Protein AF-A0A6H9RUG7-F1 (afdb_monomer_lite)

Structure (mmCIF, N/CA/C/O backbone):
data_AF-A0A6H9RUG7-F1
#
_entry.id   AF-A0A6H9RUG7-F1
#
loop_
_atom_site.group_PDB
_atom_site.id
_atom_site.type_symbol
_atom_site.label_atom_id
_atom_site.label_alt_id
_atom_site.label_comp_id
_atom_site.label_asym_id
_atom_site.label_entity_id
_atom_site.label_seq_id
_atom_site.pdbx_PDB_ins_code
_atom_site.Cartn_x
_atom_site.Cartn_y
_atom_site.Cartn_z
_atom_site.occupancy
_atom_site.B_iso_or_equiv
_atom_site.auth_seq_id
_atom_site.auth_comp_id
_atom_site.auth_asym_id
_atom_site.auth_atom_id
_atom_site.pdbx_PDB_model_num
ATOM 1 N N . MET A 1 1 ? 49.827 -21.283 -50.778 1.00 43.94 1 MET A N 1
ATOM 2 C CA . MET A 1 1 ? 49.174 -21.016 -49.481 1.00 43.94 1 MET A CA 1
ATOM 3 C C . MET A 1 1 ? 48.282 -19.802 -49.670 1.00 43.94 1 MET A C 1
ATOM 5 O O . MET A 1 1 ? 48.794 -18.695 -49.696 1.00 43.94 1 MET A O 1
ATOM 9 N N . THR A 1 2 ? 46.987 -20.014 -49.902 1.00 44.69 2 THR A N 1
ATOM 10 C CA . THR A 1 2 ? 46.009 -18.939 -50.127 1.00 44.69 2 THR A CA 1
ATOM 11 C C . THR A 1 2 ? 45.004 -19.007 -48.988 1.00 44.69 2 THR A C 1
ATOM 13 O O . THR A 1 2 ? 44.282 -19.992 -48.859 1.00 44.69 2 THR A O 1
ATOM 16 N N . THR A 1 3 ? 45.031 -18.014 -48.108 1.00 53.00 3 THR A N 1
ATOM 17 C CA . THR A 1 3 ? 44.157 -17.903 -46.939 1.00 53.00 3 THR A CA 1
ATOM 18 C C . THR A 1 3 ? 42.746 -17.530 -47.381 1.00 53.00 3 THR A C 1
ATOM 20 O O . THR A 1 3 ? 42.534 -16.444 -47.918 1.00 53.00 3 THR A O 1
ATOM 23 N N . ALA A 1 4 ? 41.782 -18.421 -47.155 1.00 54.94 4 ALA A N 1
ATOM 24 C CA . ALA A 1 4 ? 40.367 -18.105 -47.284 1.00 54.94 4 ALA A CA 1
ATOM 25 C C . ALA A 1 4 ? 39.958 -17.181 -46.128 1.00 54.94 4 ALA A C 1
ATOM 27 O O . ALA A 1 4 ? 39.987 -17.581 -44.966 1.00 54.94 4 ALA A O 1
ATOM 28 N N . THR A 1 5 ? 39.589 -15.942 -4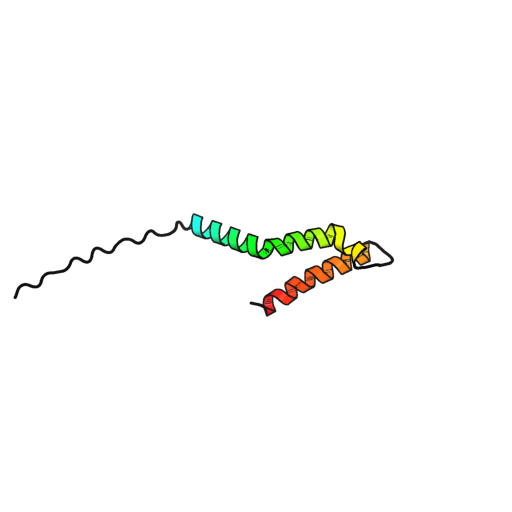6.434 1.00 59.59 5 THR A N 1
ATOM 29 C CA . THR A 1 5 ? 38.899 -15.063 -45.489 1.00 59.59 5 THR A CA 1
ATOM 30 C C . THR A 1 5 ? 37.453 -15.533 -45.375 1.00 59.59 5 THR A C 1
ATOM 32 O O . THR A 1 5 ? 36.664 -15.342 -46.300 1.00 59.59 5 THR A O 1
ATOM 35 N N . CYS A 1 6 ? 37.108 -16.175 -44.259 1.00 59.75 6 CYS A N 1
ATOM 36 C CA . CYS A 1 6 ? 35.716 -16.391 -43.884 1.00 59.75 6 CYS A CA 1
ATOM 37 C C . CYS A 1 6 ? 35.107 -15.022 -43.559 1.00 59.75 6 CYS A C 1
ATOM 39 O O . CYS A 1 6 ? 35.498 -14.371 -42.593 1.00 59.75 6 CYS A O 1
ATOM 41 N N . ASN A 1 7 ? 34.200 -14.557 -44.411 1.00 65.81 7 ASN A N 1
ATOM 42 C CA . ASN A 1 7 ? 33.418 -13.359 -44.163 1.00 65.81 7 ASN A CA 1
ATOM 43 C C . ASN A 1 7 ? 32.320 -13.716 -43.153 1.00 65.81 7 ASN A C 1
ATOM 45 O O . ASN A 1 7 ? 31.253 -14.195 -43.537 1.00 65.81 7 ASN A O 1
ATOM 49 N N . GLU A 1 8 ? 32.609 -13.531 -41.866 1.00 61.59 8 GLU A N 1
ATOM 50 C CA . GLU A 1 8 ? 31.640 -13.702 -40.785 1.00 61.59 8 GLU A CA 1
ATOM 51 C C . GLU A 1 8 ? 30.544 -12.639 -40.948 1.00 61.59 8 GLU A C 1
ATOM 53 O O . GLU A 1 8 ? 30.711 -11.462 -40.627 1.00 61.59 8 GLU A O 1
ATOM 58 N N . ALA A 1 9 ? 29.421 -13.039 -41.545 1.00 59.75 9 ALA A N 1
ATOM 59 C CA . ALA A 1 9 ? 28.233 -12.210 -41.610 1.00 59.75 9 ALA A CA 1
ATOM 60 C C . ALA A 1 9 ? 27.699 -12.052 -40.181 1.00 59.75 9 ALA A C 1
ATOM 62 O O . ALA A 1 9 ? 27.033 -12.945 -39.661 1.00 59.75 9 ALA A O 1
ATOM 63 N N . VAL A 1 10 ? 28.013 -10.924 -39.538 1.00 62.97 10 VAL A N 1
ATOM 64 C CA . VAL A 1 10 ? 27.404 -10.520 -38.268 1.00 62.97 10 VAL A CA 1
ATOM 65 C C . VAL A 1 10 ? 25.891 -10.489 -38.475 1.00 62.97 10 VAL A C 1
ATOM 67 O O . VAL A 1 10 ? 25.348 -9.575 -39.095 1.00 62.97 10 VAL A O 1
ATOM 70 N N . SER A 1 11 ? 25.195 -11.516 -37.988 1.00 60.03 11 SER A N 1
ATOM 71 C CA . SER A 1 11 ? 23.739 -11.528 -37.941 1.00 60.03 11 SER A CA 1
ATOM 72 C C . SER A 1 11 ? 23.305 -10.394 -37.015 1.00 60.03 11 SER A C 1
ATOM 74 O O . SER A 1 11 ? 23.524 -10.474 -35.804 1.00 60.03 11 SER A O 1
ATOM 76 N N . ALA A 1 12 ? 22.732 -9.325 -37.569 1.00 65.00 12 ALA A N 1
ATOM 77 C CA . ALA A 1 12 ? 22.154 -8.245 -36.781 1.00 65.00 12 ALA A CA 1
ATOM 78 C C . ALA A 1 12 ? 21.039 -8.832 -35.902 1.00 65.00 12 ALA A C 1
ATOM 80 O O . ALA A 1 12 ? 19.961 -9.171 -36.390 1.00 65.00 12 ALA A O 1
ATOM 81 N N . GLN A 1 13 ? 21.325 -9.021 -34.613 1.00 72.12 13 GLN A N 1
ATOM 82 C CA . GLN A 1 13 ? 20.336 -9.488 -33.648 1.00 72.12 13 GLN A CA 1
ATOM 83 C C . GLN A 1 13 ? 19.165 -8.494 -33.631 1.00 72.12 13 GLN A C 1
ATOM 85 O O . GLN A 1 13 ? 19.409 -7.287 -33.541 1.00 72.12 13 GLN A O 1
ATOM 90 N N . PRO A 1 14 ? 17.905 -8.954 -33.722 1.00 73.94 14 PRO A N 1
ATOM 91 C CA . PRO A 1 14 ? 16.763 -8.055 -33.666 1.00 73.94 14 PRO A CA 1
ATOM 92 C C . PRO A 1 14 ? 16.740 -7.357 -32.303 1.00 73.94 14 PRO A C 1
ATOM 94 O O . PRO A 1 14 ? 16.510 -7.979 -31.265 1.00 73.94 14 PRO A O 1
ATOM 97 N N . THR A 1 15 ? 16.996 -6.050 -32.291 1.00 82.31 15 THR A N 1
ATOM 98 C CA . THR A 1 15 ? 16.956 -5.251 -31.069 1.00 82.31 15 THR A CA 1
ATOM 99 C C . THR A 1 15 ? 15.504 -5.013 -30.668 1.00 82.31 15 THR A C 1
ATOM 101 O O . THR A 1 15 ? 14.642 -4.675 -31.485 1.00 82.31 15 THR A O 1
ATOM 104 N N . ASN A 1 16 ? 15.191 -5.234 -29.388 1.00 88.69 16 ASN A N 1
ATOM 105 C CA . ASN A 1 16 ? 13.873 -4.883 -28.880 1.00 88.69 16 ASN A CA 1
ATOM 106 C C . ASN A 1 16 ? 13.697 -3.364 -28.961 1.00 88.69 16 ASN A C 1
ATOM 108 O O . ASN A 1 16 ? 14.572 -2.618 -28.535 1.00 88.69 16 ASN A O 1
ATOM 112 N N . SER A 1 17 ? 12.558 -2.909 -29.489 1.00 93.75 17 SER A N 1
ATOM 113 C CA . SER A 1 17 ? 12.224 -1.483 -29.485 1.00 93.75 17 SER A CA 1
ATOM 114 C C . SER A 1 17 ? 12.249 -0.951 -28.051 1.00 93.75 17 SER A C 1
ATOM 116 O O . SER A 1 17 ? 11.624 -1.541 -27.168 1.00 93.75 17 SER A O 1
ATOM 118 N N . THR A 1 18 ? 12.923 0.178 -27.823 1.00 94.56 18 THR A N 1
ATOM 119 C CA . THR A 1 18 ? 13.009 0.828 -26.507 1.00 94.56 18 THR A CA 1
ATOM 120 C C . THR A 1 18 ? 11.629 1.097 -25.912 1.00 94.56 18 THR A C 1
ATOM 122 O O . THR A 1 18 ? 11.421 0.873 -24.725 1.00 94.56 18 THR A O 1
ATOM 125 N N . THR A 1 19 ? 10.654 1.496 -26.736 1.00 95.62 19 THR A N 1
ATOM 126 C CA . THR A 1 19 ? 9.265 1.696 -26.299 1.00 95.62 19 THR A CA 1
ATOM 127 C C . THR A 1 19 ? 8.650 0.395 -25.794 1.00 95.62 19 THR A C 1
ATOM 129 O O . THR A 1 19 ? 8.026 0.386 -24.740 1.00 95.62 19 THR A O 1
ATOM 132 N N . ARG A 1 20 ? 8.881 -0.723 -26.496 1.00 94.25 20 ARG A N 1
ATOM 133 C CA . ARG A 1 20 ? 8.396 -2.042 -26.068 1.00 94.25 20 ARG A CA 1
ATOM 134 C C . ARG A 1 20 ? 9.007 -2.450 -24.731 1.00 94.25 20 ARG A C 1
ATOM 136 O O . ARG A 1 20 ? 8.281 -2.933 -23.870 1.00 94.25 20 ARG A O 1
ATOM 143 N N . VAL A 1 21 ? 10.312 -2.236 -24.555 1.00 95.31 21 VAL A N 1
ATOM 144 C CA . VAL A 1 21 ? 11.002 -2.526 -23.288 1.00 95.31 21 VAL A CA 1
ATOM 145 C C . VAL A 1 21 ? 10.435 -1.663 -22.163 1.00 95.31 21 VAL A C 1
ATOM 147 O O . VAL A 1 21 ? 10.040 -2.203 -21.138 1.00 95.31 21 VAL A O 1
ATOM 150 N N . ALA A 1 22 ? 10.297 -0.352 -22.374 1.00 96.50 22 ALA A N 1
ATOM 151 C CA . ALA A 1 22 ? 9.766 0.566 -21.369 1.00 96.50 22 ALA A CA 1
ATOM 152 C C . ALA A 1 22 ? 8.332 0.206 -20.940 1.00 96.50 22 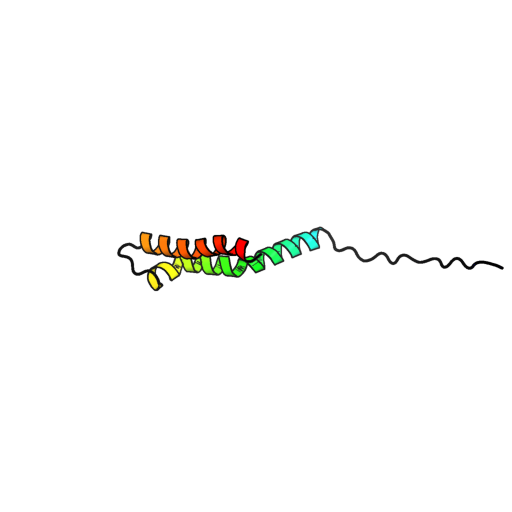ALA A C 1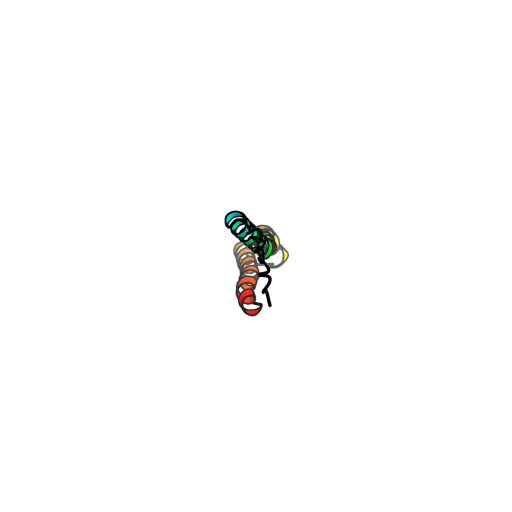
ATOM 154 O O . ALA A 1 22 ? 8.042 0.151 -19.746 1.00 96.50 22 ALA A O 1
ATOM 155 N N . THR A 1 23 ? 7.441 -0.088 -21.894 1.00 97.56 23 THR A N 1
ATOM 156 C CA . THR A 1 23 ? 6.062 -0.495 -21.588 1.00 97.56 23 THR A CA 1
ATOM 157 C C . THR A 1 23 ? 6.017 -1.845 -20.874 1.00 97.56 23 THR A C 1
ATOM 159 O O . THR A 1 23 ? 5.268 -1.992 -19.912 1.00 97.56 23 THR A O 1
ATOM 162 N N . ALA A 1 24 ? 6.830 -2.818 -21.296 1.00 96.75 24 ALA A N 1
ATOM 163 C CA . ALA A 1 24 ? 6.898 -4.120 -20.638 1.00 96.75 24 ALA A CA 1
ATOM 164 C C . ALA A 1 24 ? 7.410 -4.006 -19.194 1.00 96.75 24 ALA A C 1
ATOM 166 O O . ALA A 1 24 ? 6.818 -4.602 -18.298 1.00 96.75 24 ALA A O 1
ATOM 167 N N . SER A 1 25 ? 8.448 -3.198 -18.951 1.00 95.75 25 SER A N 1
ATOM 168 C CA . SER A 1 25 ? 8.953 -2.929 -17.600 1.00 95.75 25 SER A CA 1
ATOM 169 C C . SER A 1 25 ? 7.905 -2.239 -16.733 1.00 95.75 25 SER A C 1
ATOM 171 O O . SER A 1 25 ? 7.675 -2.668 -15.609 1.00 95.75 25 SER A O 1
ATOM 173 N N . PHE A 1 26 ? 7.214 -1.226 -17.265 1.00 96.69 26 PHE A N 1
ATOM 174 C CA . PHE A 1 26 ? 6.143 -0.542 -16.542 1.00 96.69 26 PHE A CA 1
ATOM 175 C C . PHE A 1 26 ? 5.002 -1.493 -16.153 1.00 96.69 26 PHE A C 1
ATOM 177 O O . PHE A 1 26 ? 4.565 -1.485 -15.005 1.00 96.69 26 PHE A O 1
ATOM 184 N N . ILE A 1 27 ? 4.537 -2.334 -17.084 1.00 97.31 27 ILE A N 1
ATOM 185 C CA . ILE A 1 27 ? 3.478 -3.318 -16.812 1.00 97.31 27 ILE A CA 1
ATOM 186 C C . ILE A 1 27 ? 3.955 -4.363 -15.800 1.00 97.31 27 ILE A C 1
ATOM 188 O O . ILE A 1 27 ? 3.208 -4.688 -14.883 1.00 97.31 27 ILE A O 1
ATOM 192 N N . GLY A 1 28 ? 5.186 -4.865 -15.938 1.00 94.62 28 GLY A N 1
ATOM 193 C CA . GLY A 1 28 ? 5.773 -5.810 -14.987 1.00 94.62 28 GLY A CA 1
ATOM 194 C C . GLY A 1 28 ? 5.787 -5.241 -13.570 1.00 94.62 28 GLY A C 1
ATOM 195 O O . GLY A 1 28 ? 5.241 -5.858 -12.658 1.00 94.62 28 GLY A O 1
ATOM 196 N N . THR A 1 29 ? 6.279 -4.009 -13.411 1.00 93.12 29 THR A N 1
ATOM 197 C CA . THR A 1 29 ? 6.212 -3.296 -12.130 1.00 93.12 29 THR A CA 1
ATOM 198 C C . THR A 1 29 ? 4.763 -3.112 -11.672 1.00 93.12 29 THR A C 1
ATOM 200 O O . THR A 1 29 ? 4.461 -3.350 -10.514 1.00 93.12 29 THR A O 1
ATOM 203 N N . ALA A 1 30 ? 3.817 -2.750 -12.539 1.00 92.75 30 ALA A N 1
ATOM 204 C CA . ALA A 1 30 ? 2.418 -2.609 -12.123 1.00 92.75 30 ALA A CA 1
ATOM 205 C C . ALA A 1 30 ? 1.825 -3.927 -11.583 1.00 92.75 30 ALA A C 1
ATOM 207 O O . ALA A 1 30 ? 1.119 -3.910 -10.575 1.00 92.75 30 ALA A O 1
ATOM 208 N N . ILE A 1 31 ? 2.139 -5.062 -12.216 1.00 93.75 31 ILE A N 1
ATOM 209 C CA . ILE A 1 31 ? 1.672 -6.392 -11.797 1.00 93.75 31 ILE A CA 1
ATOM 210 C C . ILE A 1 31 ? 2.238 -6.767 -10.424 1.00 93.75 31 ILE A C 1
ATOM 212 O O . ILE A 1 31 ? 1.486 -7.221 -9.566 1.00 93.75 31 ILE A O 1
ATOM 216 N N . GLU A 1 32 ? 3.522 -6.517 -10.165 1.00 89.44 32 GLU A N 1
ATOM 217 C CA . GLU A 1 32 ? 4.139 -6.768 -8.850 1.00 89.44 32 GLU A CA 1
ATOM 218 C C . GLU A 1 32 ? 3.468 -5.984 -7.709 1.00 89.44 32 GLU A C 1
ATOM 220 O O . GLU A 1 32 ? 3.493 -6.391 -6.545 1.00 89.44 32 GLU A O 1
ATOM 225 N N . PHE A 1 33 ? 2.873 -4.833 -8.023 1.00 89.06 33 PHE A N 1
ATOM 226 C CA . PHE A 1 33 ? 2.172 -3.984 -7.061 1.00 89.06 33 PHE A CA 1
ATOM 227 C C . PHE A 1 33 ? 0.647 -4.177 -7.084 1.00 89.06 33 PHE A C 1
ATOM 229 O O . PHE A 1 33 ? -0.046 -3.542 -6.285 1.00 89.06 33 PHE A O 1
ATOM 236 N N . TYR A 1 34 ? 0.117 -5.066 -7.928 1.00 93.12 34 TYR A N 1
ATOM 237 C CA . TYR A 1 34 ? -1.324 -5.256 -8.099 1.00 93.12 34 TYR A CA 1
ATOM 238 C C . TYR A 1 34 ? -2.020 -5.680 -6.799 1.00 93.12 34 TYR A C 1
ATOM 240 O O . TYR A 1 34 ? -2.975 -5.030 -6.366 1.00 93.12 34 TYR A O 1
ATOM 248 N N . ASP A 1 35 ? -1.491 -6.695 -6.113 1.00 90.88 35 ASP A N 1
ATOM 249 C CA . ASP A 1 35 ? -2.077 -7.198 -4.864 1.00 90.88 35 ASP A CA 1
ATOM 250 C C . ASP A 1 35 ? -2.069 -6.142 -3.752 1.00 90.88 35 ASP A C 1
ATOM 252 O O . ASP A 1 35 ? -3.003 -6.071 -2.952 1.00 90.88 35 ASP A O 1
ATOM 256 N N . PHE A 1 36 ? -1.066 -5.256 -3.731 1.00 90.25 36 PHE A N 1
ATOM 257 C CA . PHE A 1 36 ? -1.033 -4.135 -2.789 1.00 90.25 36 PHE A CA 1
ATOM 258 C C . PHE A 1 36 ? -2.174 -3.161 -3.037 1.00 90.25 36 PHE A C 1
ATOM 260 O O . PHE A 1 36 ? -2.748 -2.648 -2.080 1.00 90.25 36 PHE A O 1
ATOM 267 N N . TYR A 1 37 ? -2.522 -2.912 -4.299 1.00 91.69 37 TYR A N 1
ATOM 268 C CA . TYR A 1 37 ? -3.649 -2.052 -4.629 1.00 91.69 37 TYR A CA 1
ATOM 269 C C . TYR A 1 37 ? -4.974 -2.690 -4.199 1.00 91.69 37 TYR A C 1
ATOM 271 O O . TYR A 1 37 ? -5.785 -2.043 -3.535 1.00 91.69 37 TYR A O 1
ATOM 279 N N . VAL A 1 38 ? -5.162 -3.981 -4.490 1.00 95.06 38 VAL A N 1
ATOM 280 C CA . VAL A 1 38 ? -6.340 -4.735 -4.031 1.00 95.06 38 VAL A CA 1
ATOM 281 C C . VAL A 1 38 ? -6.441 -4.684 -2.505 1.00 95.06 38 VAL A C 1
ATOM 283 O O . VAL A 1 38 ? -7.484 -4.301 -1.970 1.00 95.06 38 VAL A O 1
ATOM 286 N N . TYR A 1 39 ? -5.350 -4.963 -1.791 1.00 94.06 39 TYR A N 1
ATOM 287 C CA . TYR A 1 39 ? -5.329 -4.888 -0.332 1.00 94.06 39 TYR A CA 1
ATOM 288 C C . TYR A 1 39 ? -5.606 -3.471 0.179 1.00 94.06 39 TYR A C 1
ATOM 290 O O . TYR A 1 39 ? -6.357 -3.319 1.135 1.00 94.06 39 TYR A O 1
ATOM 298 N N . ALA A 1 40 ? -5.067 -2.423 -0.452 1.00 94.88 40 ALA A N 1
ATOM 299 C CA . ALA A 1 40 ? -5.336 -1.035 -0.071 1.00 94.88 40 ALA A CA 1
ATOM 300 C C . ALA A 1 40 ? -6.832 -0.702 -0.153 1.00 94.88 40 ALA A C 1
ATOM 302 O O . ALA A 1 40 ? -7.391 -0.089 0.759 1.00 94.88 40 ALA A O 1
ATOM 303 N N . THR A 1 41 ? -7.499 -1.140 -1.225 1.00 96.38 41 THR A N 1
ATOM 304 C CA . THR A 1 41 ? -8.948 -0.944 -1.377 1.00 96.38 41 THR A CA 1
ATOM 305 C C . THR A 1 41 ? -9.736 -1.729 -0.330 1.00 96.38 41 THR A C 1
ATOM 307 O O . THR A 1 41 ? -10.661 -1.185 0.276 1.00 96.38 41 THR A O 1
ATOM 310 N N . ALA A 1 42 ? -9.326 -2.963 -0.025 1.00 96.75 42 ALA A N 1
ATOM 311 C CA . ALA A 1 42 ? -9.909 -3.741 1.063 1.00 96.75 42 ALA A CA 1
ATOM 312 C C . ALA A 1 42 ? -9.667 -3.075 2.427 1.00 96.75 42 ALA A C 1
ATOM 314 O O . ALA A 1 42 ? -10.577 -3.027 3.252 1.00 96.75 42 ALA A O 1
ATOM 315 N N . ALA A 1 43 ? -8.483 -2.506 2.6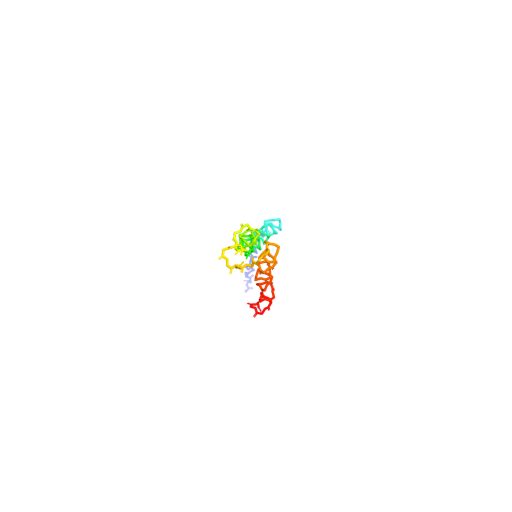54 1.00 96.25 43 ALA A N 1
ATOM 316 C CA . ALA A 1 43 ? -8.131 -1.784 3.870 1.00 96.25 43 ALA A CA 1
ATOM 317 C C . ALA A 1 43 ? -9.041 -0.573 4.094 1.00 96.25 43 ALA A C 1
ATOM 319 O O . ALA A 1 43 ? -9.501 -0.350 5.218 1.00 96.25 43 ALA A O 1
ATOM 320 N N . ALA A 1 44 ? -9.344 0.157 3.020 1.00 94.69 44 ALA A N 1
ATOM 321 C CA . ALA A 1 44 ? -10.210 1.328 3.048 1.00 94.69 44 ALA A CA 1
ATOM 322 C C . ALA A 1 44 ? -11.696 0.984 3.250 1.00 94.69 44 ALA A C 1
ATOM 324 O O . ALA A 1 44 ? -12.408 1.742 3.906 1.00 94.69 44 ALA A O 1
ATOM 325 N N . LEU A 1 45 ? -12.170 -0.130 2.678 1.00 94.81 45 LEU A N 1
ATOM 326 C CA . LEU A 1 45 ? -13.607 -0.415 2.570 1.00 94.81 45 LEU A CA 1
ATOM 327 C C . LEU A 1 45 ? -14.113 -1.529 3.496 1.00 94.81 45 LEU A C 1
ATOM 329 O O . LEU A 1 45 ? -15.283 -1.516 3.866 1.00 94.81 45 LEU A O 1
ATOM 333 N N . VAL A 1 46 ? -13.271 -2.504 3.848 1.00 94.31 46 VAL A N 1
ATOM 334 C CA . VAL A 1 46 ? -13.720 -3.773 4.451 1.00 94.31 46 VAL A CA 1
ATOM 335 C C . VAL A 1 46 ? -12.947 -4.138 5.717 1.00 94.31 46 VAL A C 1
ATOM 337 O O . VAL A 1 46 ? -13.556 -4.485 6.724 1.00 94.31 46 VAL A O 1
ATOM 340 N N . ILE A 1 47 ? -11.615 -4.063 5.704 1.00 95.12 47 ILE A N 1
ATOM 341 C CA . ILE A 1 47 ? -10.776 -4.650 6.765 1.00 95.12 47 ILE A CA 1
ATOM 342 C C . ILE A 1 47 ? -10.992 -3.962 8.118 1.00 95.12 47 ILE A C 1
ATOM 344 O O . ILE A 1 47 ? -11.035 -4.651 9.133 1.00 95.12 47 ILE A O 1
ATOM 348 N N . GLY A 1 48 ? -11.172 -2.635 8.136 1.00 95.44 48 GLY A N 1
ATOM 349 C CA . GLY A 1 48 ? -11.403 -1.848 9.355 1.00 95.44 48 GLY A CA 1
ATOM 350 C C . GLY A 1 48 ? -12.449 -2.474 10.288 1.00 95.44 48 GLY A C 1
ATOM 351 O O . GLY A 1 48 ? -12.079 -2.994 11.338 1.00 95.44 48 GLY A O 1
ATOM 352 N N . PRO A 1 49 ? -13.736 -2.479 9.908 1.00 92.88 49 PRO A N 1
ATOM 353 C CA . PRO A 1 49 ? -14.802 -3.020 10.750 1.00 92.88 49 PRO A CA 1
ATOM 354 C C . PRO A 1 49 ? -14.755 -4.536 10.946 1.00 92.88 49 PRO A C 1
ATOM 356 O O . PRO A 1 49 ? -15.262 -5.023 11.954 1.00 92.88 49 PRO A O 1
ATOM 359 N N . VAL A 1 50 ? -14.163 -5.290 10.016 1.00 94.19 50 VAL A N 1
ATOM 360 C CA . VAL A 1 50 ? -14.106 -6.758 10.114 1.00 94.19 50 VAL A CA 1
ATOM 361 C C . VAL A 1 50 ? -13.063 -7.221 11.133 1.00 94.19 50 VAL A C 1
ATOM 363 O O . VAL A 1 50 ? -13.312 -8.178 11.864 1.00 94.19 50 VAL A O 1
ATOM 366 N N . PHE A 1 51 ? -11.908 -6.554 11.202 1.00 92.38 51 PHE A N 1
ATOM 367 C CA . PHE A 1 51 ? -10.766 -7.015 12.000 1.00 92.38 51 PHE A CA 1
ATOM 368 C C . PHE A 1 51 ? -10.418 -6.107 13.186 1.00 92.38 51 PHE A C 1
ATOM 370 O O . PHE A 1 51 ? -9.745 -6.560 14.111 1.00 92.38 51 PHE A O 1
ATOM 377 N N . PHE A 1 52 ? -10.882 -4.853 13.204 1.00 92.69 52 PHE A N 1
ATOM 378 C CA . PHE A 1 52 ? -10.592 -3.893 14.271 1.00 92.69 52 PHE A CA 1
ATOM 379 C C . PHE A 1 52 ? -11.885 -3.420 14.948 1.00 92.69 52 PHE A C 1
ATOM 381 O O . PHE A 1 52 ? -12.401 -2.356 14.612 1.00 92.69 52 PHE A O 1
ATOM 388 N N . PRO A 1 53 ? -12.420 -4.160 15.935 1.00 84.81 53 PRO A N 1
ATOM 389 C CA . PRO A 1 53 ? -13.585 -3.725 16.699 1.00 84.81 53 PRO A CA 1
ATOM 390 C C . PRO A 1 53 ? -13.196 -2.571 17.641 1.00 84.81 53 PRO A C 1
ATOM 392 O O . PRO A 1 53 ? -12.815 -2.783 18.789 1.00 84.81 53 PRO A O 1
ATOM 395 N N . GLN A 1 54 ? -13.255 -1.335 17.138 1.00 82.88 54 GLN A N 1
ATOM 396 C CA . GLN A 1 54 ? -12.996 -0.109 17.906 1.00 82.88 54 GLN A CA 1
ATOM 397 C C . GLN A 1 54 ? -14.280 0.681 18.141 1.00 82.88 54 GLN A C 1
ATOM 399 O O . GLN A 1 54 ? -15.201 0.658 17.323 1.00 82.88 54 GLN A O 1
ATOM 404 N N . THR A 1 55 ? -14.292 1.470 19.214 1.00 77.44 55 THR A N 1
ATOM 405 C CA . THR A 1 55 ? -15.423 2.329 19.605 1.00 77.44 55 THR A CA 1
ATOM 406 C C . THR A 1 55 ? -15.735 3.451 18.608 1.00 77.44 55 THR A C 1
ATOM 408 O O . THR A 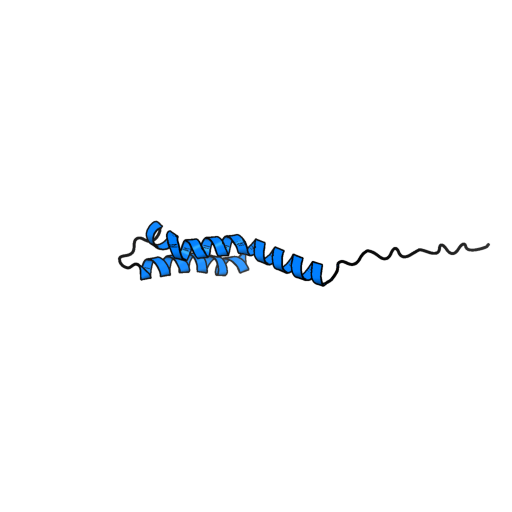1 55 ? -16.829 4.006 18.655 1.00 77.44 55 THR A O 1
ATOM 411 N N . SER A 1 56 ? -14.819 3.784 17.688 1.00 93.12 56 SER A N 1
ATOM 412 C CA . SER A 1 56 ? -15.034 4.788 16.635 1.00 93.12 56 SER A CA 1
ATOM 413 C C . SER A 1 56 ? -14.560 4.291 15.268 1.00 93.12 56 SER A C 1
ATOM 415 O O . SER A 1 56 ? -13.486 3.699 15.164 1.00 93.12 56 SER A O 1
ATOM 417 N N . GLY A 1 57 ? -15.325 4.571 14.206 1.00 91.75 57 GLY A N 1
ATOM 418 C CA . GLY A 1 57 ? -14.996 4.143 12.837 1.00 91.75 57 GLY A CA 1
ATOM 419 C C . GLY A 1 57 ? -13.654 4.682 12.327 1.00 91.75 57 GLY A C 1
ATOM 420 O O . GLY A 1 57 ? -12.919 3.971 11.646 1.00 91.75 57 GLY A O 1
ATOM 421 N N . THR A 1 58 ? -13.274 5.897 12.734 1.00 94.12 58 THR A N 1
ATOM 422 C CA . THR A 1 58 ? -11.972 6.490 12.395 1.00 94.12 58 THR A CA 1
ATOM 423 C C . THR A 1 58 ? -10.808 5.660 12.930 1.00 94.12 58 THR A C 1
ATOM 425 O O . THR A 1 58 ? -9.838 5.434 12.209 1.00 94.12 58 THR A O 1
ATOM 428 N N . ALA A 1 59 ? -10.901 5.165 14.169 1.00 95.25 59 ALA A N 1
ATOM 429 C CA . ALA A 1 59 ? -9.856 4.321 14.744 1.00 95.25 59 ALA A CA 1
ATOM 430 C C . ALA A 1 59 ? -9.717 2.993 13.978 1.00 95.25 59 ALA A C 1
ATOM 432 O O . ALA A 1 59 ? -8.600 2.541 13.746 1.00 95.25 59 ALA A O 1
ATOM 433 N N . GLN A 1 60 ? -10.832 2.414 13.518 1.00 95.81 60 GLN A N 1
ATOM 434 C CA . GLN A 1 60 ? -10.827 1.184 12.712 1.00 95.81 60 GLN A CA 1
ATOM 435 C C . GLN A 1 60 ? -10.113 1.393 11.373 1.00 95.81 60 GLN A C 1
ATOM 437 O O . GLN A 1 60 ? -9.253 0.596 10.996 1.00 95.81 60 GLN A O 1
ATOM 442 N N . MET A 1 61 ? -10.434 2.486 10.669 1.00 94.62 61 MET A N 1
ATOM 443 C CA . MET A 1 61 ? -9.766 2.846 9.414 1.00 94.62 61 MET A CA 1
ATOM 444 C C . MET A 1 61 ? -8.272 3.090 9.627 1.00 94.62 61 MET A C 1
ATOM 446 O O . MET A 1 61 ? -7.457 2.582 8.860 1.00 94.62 61 MET A O 1
ATOM 450 N N . LEU A 1 62 ? -7.899 3.818 10.686 1.00 96.00 62 LEU A N 1
ATOM 451 C CA . LEU A 1 62 ? -6.497 4.105 10.983 1.00 96.00 62 LEU A CA 1
ATOM 452 C C . LEU A 1 62 ? -5.703 2.823 11.265 1.00 96.00 62 LEU A C 1
ATOM 454 O O . LEU A 1 62 ? -4.620 2.653 10.710 1.00 96.00 62 LEU A O 1
ATOM 458 N N . SER A 1 63 ? -6.241 1.903 12.071 1.00 96.00 63 SER A N 1
ATOM 459 C CA . SER A 1 63 ? -5.604 0.605 12.327 1.00 96.00 63 SER A CA 1
ATOM 460 C C . SER A 1 63 ? -5.487 -0.244 11.057 1.00 96.00 63 SER A C 1
ATOM 462 O O . SER A 1 63 ? -4.428 -0.816 10.805 1.00 96.00 63 SER A O 1
ATOM 464 N N . SER A 1 64 ? -6.524 -0.261 10.216 1.00 96.25 64 SER A N 1
ATOM 465 C CA . SER A 1 64 ? -6.518 -0.960 8.924 1.00 96.25 64 SER A CA 1
ATOM 466 C C . SER A 1 64 ? -5.421 -0.445 7.982 1.00 96.25 64 SER A C 1
ATOM 468 O O . SER A 1 64 ? -4.637 -1.227 7.434 1.00 96.25 64 SER A O 1
ATOM 470 N N . PHE A 1 65 ? -5.290 0.880 7.854 1.00 95.69 65 PHE A N 1
ATOM 471 C CA . PHE A 1 65 ? -4.219 1.491 7.066 1.00 95.69 65 PHE A CA 1
ATOM 472 C C . PHE A 1 65 ? -2.838 1.308 7.691 1.00 95.69 65 PHE A C 1
ATOM 474 O O . PHE A 1 65 ? -1.866 1.180 6.951 1.00 95.69 65 PHE A O 1
ATOM 481 N N . LEU A 1 66 ? -2.727 1.255 9.020 1.00 95.69 66 LEU A N 1
ATOM 482 C CA . LEU A 1 66 ? -1.460 0.968 9.691 1.00 95.69 66 LEU A CA 1
ATOM 483 C C . LEU A 1 66 ? -0.949 -0.427 9.306 1.00 95.69 66 LEU A C 1
ATOM 485 O O . LEU A 1 66 ? 0.212 -0.568 8.928 1.00 95.69 66 LEU A O 1
ATOM 489 N N . THR A 1 67 ? -1.816 -1.444 9.331 1.00 93.12 67 THR A N 1
ATOM 490 C CA . THR A 1 67 ? -1.458 -2.804 8.898 1.00 93.12 67 THR A CA 1
ATOM 491 C C . THR A 1 67 ? -1.045 -2.843 7.430 1.00 93.12 67 THR A C 1
ATOM 493 O O . THR A 1 67 ? -0.043 -3.472 7.098 1.00 93.12 67 THR A O 1
ATOM 496 N N . PHE A 1 68 ? -1.758 -2.129 6.554 1.00 93.75 68 PHE A N 1
ATOM 497 C CA . PHE A 1 68 ? -1.330 -1.956 5.164 1.00 93.75 68 PHE A CA 1
ATOM 498 C C . PHE A 1 68 ? 0.047 -1.271 5.062 1.00 93.75 68 PHE A C 1
ATOM 500 O O . PHE A 1 68 ? 0.916 -1.728 4.320 1.00 93.75 68 PHE A O 1
ATOM 507 N N . GLY A 1 69 ? 0.281 -0.215 5.844 1.00 92.69 69 GLY A N 1
ATOM 508 C CA . GLY A 1 69 ? 1.535 0.538 5.878 1.00 92.69 69 GLY A CA 1
ATOM 509 C C . GLY A 1 69 ? 2.741 -0.295 6.321 1.00 92.69 69 GLY A C 1
ATOM 510 O O . GLY A 1 69 ? 3.829 -0.140 5.764 1.00 92.69 69 GLY A O 1
ATOM 511 N N . ILE A 1 70 ? 2.550 -1.240 7.249 1.00 91.75 70 ILE A N 1
ATOM 512 C CA . ILE A 1 70 ? 3.600 -2.183 7.676 1.00 91.75 70 ILE A CA 1
ATOM 513 C C . ILE A 1 70 ? 4.147 -2.990 6.488 1.00 91.75 70 ILE A C 1
ATOM 515 O O . ILE A 1 70 ? 5.348 -3.252 6.428 1.00 91.75 70 ILE A O 1
ATOM 519 N N . ALA A 1 71 ? 3.319 -3.316 5.494 1.00 84.75 71 ALA A N 1
ATOM 520 C CA 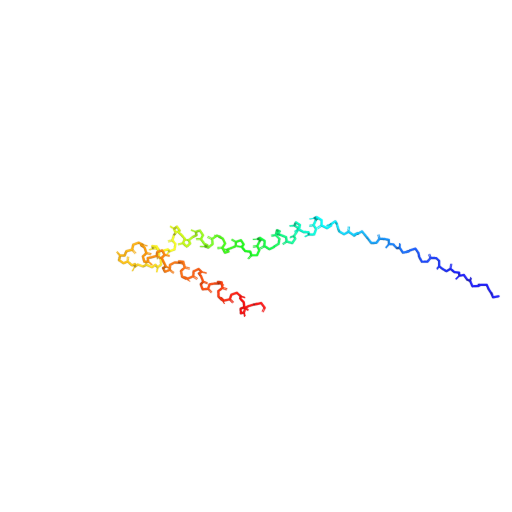. ALA A 1 71 ? 3.767 -4.064 4.322 1.00 84.75 71 ALA A CA 1
ATOM 521 C C . ALA A 1 71 ? 4.785 -3.284 3.457 1.00 84.75 71 ALA A C 1
ATOM 523 O O . ALA A 1 71 ? 5.661 -3.892 2.841 1.00 84.75 71 ALA A O 1
ATOM 524 N N . PHE A 1 72 ? 4.740 -1.944 3.450 1.00 84.94 72 PHE A N 1
ATOM 525 C CA . PHE A 1 72 ? 5.749 -1.113 2.771 1.00 84.94 72 PHE A CA 1
ATOM 526 C C . PHE A 1 72 ? 7.066 -1.046 3.535 1.00 84.94 72 PHE A C 1
ATOM 528 O O . PHE A 1 72 ? 8.117 -0.948 2.913 1.00 84.94 72 PHE A O 1
ATOM 535 N N . LEU A 1 73 ? 7.016 -1.125 4.866 1.00 85.56 73 LEU A N 1
ATOM 536 C CA . LEU A 1 73 ? 8.209 -1.201 5.712 1.00 85.56 73 LEU A CA 1
ATOM 537 C C . LEU A 1 73 ? 8.895 -2.568 5.597 1.00 85.56 73 LEU A C 1
ATOM 539 O O . LEU A 1 73 ? 10.118 -2.645 5.650 1.00 85.56 73 LEU A O 1
ATOM 543 N N . ALA A 1 74 ? 8.121 -3.640 5.417 1.00 83.00 74 ALA A N 1
ATOM 544 C CA . ALA A 1 74 ? 8.648 -4.993 5.254 1.00 83.00 74 ALA A CA 1
ATOM 545 C C . ALA A 1 74 ? 9.296 -5.229 3.876 1.00 83.00 74 ALA A C 1
ATOM 547 O O . ALA A 1 74 ? 10.231 -6.016 3.765 1.00 83.00 74 ALA A O 1
ATOM 548 N N . ARG A 1 75 ? 8.830 -4.543 2.824 1.00 78.38 75 ARG A N 1
ATOM 549 C CA . ARG A 1 75 ? 9.282 -4.748 1.435 1.00 78.38 75 ARG A CA 1
ATOM 550 C C . ARG A 1 75 ? 10.797 -4.563 1.217 1.00 78.38 75 ARG A C 1
ATOM 552 O O . ARG A 1 75 ? 11.389 -5.451 0.613 1.00 78.38 75 ARG A O 1
ATOM 559 N N . PRO A 1 76 ? 11.447 -3.493 1.722 1.00 72.56 76 PRO A N 1
ATOM 560 C CA . PRO A 1 76 ? 12.898 -3.315 1.615 1.00 72.56 76 PRO A CA 1
ATOM 561 C C . PRO A 1 76 ? 13.721 -4.404 2.313 1.00 72.56 76 PRO A C 1
ATOM 563 O O . PRO A 1 76 ? 14.899 -4.555 2.022 1.00 72.56 76 PRO A O 1
ATOM 566 N N . LEU A 1 77 ? 13.125 -5.143 3.254 1.00 69.00 77 LEU A N 1
ATOM 567 C CA . LEU A 1 77 ? 13.793 -6.241 3.957 1.00 69.00 77 LEU A CA 1
ATOM 568 C C . LEU A 1 77 ? 13.711 -7.571 3.188 1.00 69.00 77 LEU A C 1
ATOM 570 O O . LEU A 1 77 ? 14.328 -8.545 3.608 1.00 69.00 77 LEU A O 1
ATOM 574 N N . GLY A 1 78 ? 12.939 -7.624 2.097 1.00 60.91 78 GLY A N 1
ATOM 575 C CA . GLY A 1 78 ? 12.750 -8.813 1.260 1.00 60.91 78 GLY A CA 1
ATOM 576 C C . GLY A 1 78 ? 13.372 -8.735 -0.140 1.00 60.91 78 GLY A C 1
ATOM 577 O O . GLY A 1 78 ? 13.211 -9.692 -0.894 1.00 60.91 78 GLY A O 1
ATOM 578 N N . SER A 1 79 ? 14.030 -7.622 -0.496 1.00 54.22 79 SER A N 1
ATOM 579 C CA . SER A 1 79 ? 14.741 -7.397 -1.771 1.00 54.22 79 SER A CA 1
ATOM 580 C C . SER A 1 79 ? 16.228 -7.713 -1.692 1.00 54.22 79 SER A C 1
ATOM 582 O O . SER A 1 79 ? 16.822 -7.331 -0.659 1.00 54.22 79 SER A O 1
#

Secondary structure (DSSP, 8-state):
--------------PPPHHHHHHHHHHHHHHHTHHHHHHHHHIIIIIHHHH---SSHHHHHHHHHHHHHHHHHHGGG--

Foldseek 3Di:
DDDDDDPPPPDPDDDDDPVNVVVVVVVVVCVVCVVLVVLVVCLQPPQQVVPPPDPDSVVSSVVSVVVSVVVVVCVVVVD

Radius of gyration: 26.19 Å; chains: 1; bounding box: 65×28×70 Å

pLDDT: mean 85.25, std 14.46, range [43.94, 97.56]

Organism: NCBI:txid191390

Sequence (79 aa):
MTTATCNEAVSAQPTNSTTRVATASFIGTAIEFYDFYVYATAAALVIGPVFFPQTSGTAQMLSSFLTFGIAFLARPLGS